Protein AF-A0A7V9KG35-F1 (afdb_monomer_lite)

pLDDT: mean 88.93, std 12.95, range [40.66, 98.5]

Structure (mmCIF, N/CA/C/O backbone):
data_AF-A0A7V9KG35-F1
#
_entry.id   AF-A0A7V9KG35-F1
#
loop_
_atom_site.group_PDB
_atom_site.id
_atom_site.type_symbol
_atom_site.label_atom_id
_atom_site.label_alt_id
_atom_site.label_comp_id
_atom_site.label_asym_id
_atom_site.label_entity_id
_atom_site.label_seq_id
_atom_site.pdbx_PDB_ins_code
_atom_site.Cartn_x
_atom_site.Cartn_y
_atom_site.Cartn_z
_atom_site.occupancy
_atom_site.B_i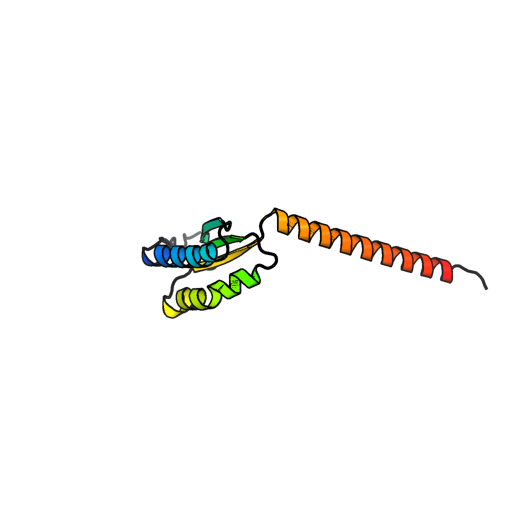so_or_equiv
_atom_site.auth_seq_id
_atom_site.auth_comp_id
_atom_site.auth_asym_id
_atom_site.auth_atom_id
_atom_site.pdbx_PDB_model_num
ATOM 1 N N . MET A 1 1 ? 2.063 35.016 10.901 1.00 40.66 1 MET A N 1
ATOM 2 C CA . MET A 1 1 ? 1.744 33.687 10.341 1.00 40.66 1 MET A CA 1
ATOM 3 C C . MET A 1 1 ? 1.043 32.909 11.443 1.00 40.66 1 MET A C 1
ATOM 5 O O . MET A 1 1 ? 1.664 32.657 12.465 1.00 40.66 1 MET A O 1
ATOM 9 N N . ARG A 1 2 ? -0.277 32.732 11.341 1.00 43.19 2 ARG A N 1
ATOM 10 C CA . ARG A 1 2 ? -1.122 32.176 12.409 1.00 43.19 2 ARG A CA 1
ATOM 11 C C . ARG A 1 2 ? -1.102 30.652 12.282 1.00 43.19 2 ARG A C 1
ATOM 13 O O . ARG A 1 2 ? -1.339 30.151 11.189 1.00 43.19 2 ARG A O 1
ATOM 20 N N . LEU A 1 3 ? -0.761 29.970 13.372 1.00 47.84 3 LEU A N 1
ATOM 21 C CA . LEU A 1 3 ? -0.826 28.517 13.528 1.00 47.84 3 LEU A CA 1
ATOM 22 C C . LEU A 1 3 ? -2.230 28.044 13.114 1.00 47.84 3 LEU A C 1
ATOM 24 O O . LEU A 1 3 ? -3.207 28.492 13.712 1.00 47.84 3 LEU A O 1
ATOM 28 N N . MET A 1 4 ? -2.336 27.203 12.080 1.00 45.66 4 MET A N 1
ATOM 29 C CA . MET A 1 4 ? -3.519 26.355 11.929 1.00 45.66 4 MET A CA 1
ATOM 30 C C . MET A 1 4 ? -3.396 25.282 13.007 1.00 45.66 4 MET A C 1
ATOM 32 O O . MET A 1 4 ? -2.374 24.603 13.086 1.00 45.66 4 MET A O 1
ATOM 36 N N . GLU A 1 5 ? -4.375 25.254 13.906 1.00 49.72 5 GLU A N 1
ATOM 37 C CA . GLU A 1 5 ? -4.442 24.362 15.060 1.00 49.72 5 GLU A CA 1
ATOM 38 C C . GLU A 1 5 ? -4.173 22.918 14.622 1.00 49.72 5 GLU A C 1
ATOM 40 O O . GLU A 1 5 ? -4.755 22.431 13.654 1.00 49.72 5 GLU A O 1
ATOM 45 N N . GLY A 1 6 ? -3.218 22.269 15.294 1.00 47.97 6 GLY A N 1
ATOM 46 C CA . GLY A 1 6 ? -2.781 20.922 14.959 1.00 47.97 6 GLY A CA 1
ATOM 47 C C . GLY A 1 6 ? -3.947 19.950 15.055 1.00 47.97 6 GLY A C 1
ATOM 48 O O . GLY A 1 6 ? -4.499 19.750 16.134 1.00 47.97 6 GLY A O 1
ATOM 49 N N . VAL A 1 7 ? -4.313 19.342 13.929 1.00 54.59 7 VAL A N 1
ATOM 50 C CA . VAL A 1 7 ? -5.214 18.192 13.936 1.00 54.59 7 VAL A CA 1
ATOM 51 C C . VAL A 1 7 ? -4.451 17.050 14.598 1.00 54.59 7 VAL A C 1
ATOM 53 O O . VAL A 1 7 ? -3.539 16.468 14.012 1.00 54.59 7 VAL A O 1
ATOM 56 N N . GLU A 1 8 ? -4.773 16.773 15.857 1.00 60.50 8 GLU A N 1
ATOM 57 C CA . GLU A 1 8 ? -4.190 15.667 16.605 1.00 60.50 8 GLU A CA 1
ATOM 58 C C . GLU A 1 8 ? -4.825 14.355 16.123 1.00 60.50 8 GLU A C 1
ATOM 60 O O . GLU A 1 8 ? -5.831 13.877 16.649 1.00 60.50 8 GLU A O 1
ATOM 65 N N . VAL A 1 9 ? -4.258 13.779 15.063 1.00 70.38 9 VAL A N 1
ATOM 66 C CA . VAL A 1 9 ? -4.693 12.482 14.537 1.00 70.38 9 VAL A CA 1
ATOM 67 C C . VAL A 1 9 ? -4.150 11.383 15.447 1.00 70.38 9 VAL A C 1
ATOM 69 O O . VAL A 1 9 ? -2.975 11.026 15.402 1.00 70.38 9 VAL A O 1
ATOM 72 N N . THR A 1 10 ? -5.010 10.840 16.303 1.00 83.62 10 THR A N 1
ATOM 73 C CA . THR A 1 10 ? -4.636 9.783 17.251 1.00 83.62 10 THR A CA 1
ATOM 74 C C . THR A 1 10 ? -5.093 8.415 16.749 1.00 83.62 10 THR A C 1
ATOM 76 O O . THR A 1 10 ? -6.232 8.258 16.313 1.00 83.62 10 THR A O 1
ATOM 79 N N . LYS A 1 11 ? -4.230 7.389 16.856 1.00 89.06 11 LYS A N 1
ATOM 80 C CA . LYS A 1 11 ? -4.595 5.984 16.577 1.00 89.06 11 LYS A CA 1
ATOM 81 C C . LYS A 1 11 ? -5.584 5.483 17.630 1.00 89.06 11 LYS A C 1
ATOM 83 O O . LYS A 1 11 ? -5.184 4.895 18.641 1.00 89.06 11 LYS A O 1
ATOM 88 N N . THR A 1 12 ? -6.872 5.725 17.404 1.00 93.62 12 THR A N 1
ATOM 89 C CA . THR A 1 12 ? -7.950 5.207 18.253 1.00 93.62 12 THR A CA 1
ATOM 90 C C . THR A 1 12 ? -7.969 3.671 18.227 1.00 93.62 12 THR A C 1
ATOM 92 O O . THR A 1 12 ? -7.424 3.059 17.303 1.00 93.62 12 THR A O 1
ATOM 95 N N . PRO A 1 13 ? -8.606 3.003 19.206 1.00 96.25 13 PRO A N 1
ATOM 96 C CA . PRO A 1 13 ? -8.773 1.550 19.167 1.00 96.25 13 PRO A CA 1
ATOM 97 C C . PRO A 1 13 ? -9.441 1.041 17.880 1.00 96.25 13 PRO A C 1
ATOM 99 O O . PRO A 1 13 ? -9.048 -0.009 17.383 1.00 96.25 13 PRO A O 1
ATOM 102 N N . ARG A 1 14 ? -10.385 1.805 17.304 1.00 95.44 14 ARG A N 1
ATOM 103 C CA . ARG A 1 14 ? -11.046 1.466 16.031 1.00 95.44 14 ARG A CA 1
ATOM 104 C C . ARG A 1 14 ? -10.068 1.486 14.855 1.00 95.44 14 ARG A C 1
ATOM 106 O O . ARG A 1 14 ? -10.017 0.520 14.108 1.00 95.44 14 ARG A O 1
ATOM 113 N N . ILE A 1 15 ? -9.232 2.523 14.752 1.00 95.69 15 ILE A N 1
ATOM 114 C CA . ILE A 1 15 ? -8.182 2.603 13.721 1.00 95.69 15 ILE A CA 1
ATOM 115 C C . ILE A 1 15 ? -7.199 1.441 13.849 1.00 95.69 15 ILE A C 1
ATOM 117 O O . ILE A 1 15 ? -6.875 0.795 12.860 1.00 95.69 15 ILE A O 1
ATOM 121 N N . LYS A 1 16 ? -6.739 1.144 15.070 1.00 96.56 16 LYS A N 1
ATOM 122 C CA . LYS A 1 16 ? -5.811 0.027 15.304 1.00 96.56 16 LYS A CA 1
ATOM 123 C C . LYS A 1 16 ? -6.416 -1.312 14.886 1.00 96.56 16 LYS A C 1
ATOM 125 O O . LYS A 1 16 ? -5.708 -2.128 14.308 1.00 96.56 16 LYS A O 1
ATOM 130 N N . ALA A 1 17 ? -7.700 -1.527 15.174 1.00 97.88 17 ALA A N 1
ATOM 131 C CA . ALA A 1 17 ? -8.407 -2.737 14.774 1.00 97.88 17 ALA A CA 1
ATOM 132 C C . ALA A 1 17 ? -8.536 -2.841 13.247 1.00 97.88 17 ALA A C 1
ATOM 134 O O . ALA A 1 17 ? -8.189 -3.878 12.697 1.00 97.88 17 ALA A O 1
ATOM 135 N N . ALA A 1 18 ? -8.939 -1.762 12.571 1.00 98.12 18 ALA A N 1
ATOM 136 C CA . ALA A 1 18 ? -9.061 -1.725 11.113 1.00 98.12 18 ALA A CA 1
ATOM 137 C C . ALA A 1 18 ? -7.711 -1.939 10.400 1.00 98.12 18 ALA A C 1
ATOM 139 O O . ALA A 1 18 ? -7.618 -2.728 9.465 1.00 98.12 18 ALA A O 1
ATOM 140 N N . LEU A 1 19 ? -6.631 -1.306 10.876 1.00 97.94 19 LEU A N 1
ATOM 141 C CA . LEU A 1 19 ? -5.281 -1.541 10.349 1.00 97.94 19 LEU A CA 1
ATOM 142 C C . LEU A 1 19 ? -4.845 -2.998 10.543 1.00 97.94 19 LEU A C 1
ATOM 144 O O . LEU A 1 19 ? -4.301 -3.603 9.623 1.00 97.94 19 LEU A O 1
ATOM 148 N N . ALA A 1 20 ? -5.095 -3.572 11.723 1.00 98.25 20 ALA A N 1
ATOM 149 C CA . ALA A 1 20 ? -4.766 -4.967 12.000 1.00 98.25 20 ALA A CA 1
ATOM 150 C C . ALA A 1 20 ? -5.585 -5.940 11.135 1.00 98.25 20 ALA A C 1
ATOM 152 O O . ALA A 1 20 ? -5.049 -6.955 10.700 1.00 98.25 20 ALA A O 1
ATOM 153 N N . GLU A 1 21 ? -6.854 -5.629 10.869 1.00 98.50 21 GLU A N 1
ATOM 154 C CA . GLU A 1 21 ? -7.723 -6.403 9.981 1.00 98.50 21 GLU A CA 1
ATOM 155 C C . GLU A 1 21 ? -7.158 -6.445 8.555 1.00 98.50 21 GLU A C 1
ATOM 157 O O . GLU A 1 21 ? -6.917 -7.530 8.026 1.00 98.50 21 GLU A O 1
ATOM 162 N N . LEU A 1 22 ? -6.842 -5.282 7.973 1.00 98.50 22 LEU A N 1
ATOM 163 C CA . LEU A 1 22 ? -6.242 -5.190 6.637 1.00 98.50 22 LEU A CA 1
ATOM 164 C C . LEU A 1 22 ? -4.903 -5.942 6.560 1.00 98.50 22 LEU A C 1
ATOM 166 O O . LEU A 1 22 ? -4.672 -6.711 5.627 1.00 98.50 22 LEU A O 1
ATOM 170 N N . GLN A 1 23 ? -4.038 -5.779 7.567 1.00 98.44 23 GLN A N 1
ATOM 171 C CA . GLN A 1 23 ? -2.768 -6.510 7.649 1.00 98.44 23 GLN A CA 1
ATOM 172 C C . GLN A 1 23 ? -2.980 -8.028 7.689 1.00 98.44 23 GLN A C 1
ATOM 174 O O . GLN A 1 23 ? -2.267 -8.760 7.008 1.00 98.44 23 GLN A O 1
ATOM 179 N N . GLN A 1 24 ? -3.967 -8.514 8.447 1.00 98.31 24 GLN A N 1
ATOM 180 C CA . GLN A 1 24 ? -4.278 -9.943 8.534 1.00 98.31 24 GLN A CA 1
ATOM 181 C C . GLN A 1 24 ? -4.834 -10.500 7.224 1.00 98.31 24 GLN A C 1
ATOM 183 O O . GLN A 1 24 ? -4.427 -11.589 6.820 1.00 98.31 24 GLN A O 1
ATOM 188 N N . MET A 1 25 ? -5.719 -9.765 6.547 1.00 98.38 25 MET A N 1
ATOM 189 C CA . MET A 1 25 ? -6.240 -10.161 5.235 1.00 98.38 25 MET A CA 1
ATOM 190 C C . MET A 1 25 ? -5.099 -10.352 4.234 1.00 98.38 25 MET A C 1
ATOM 192 O O . MET A 1 25 ? -4.990 -11.405 3.605 1.00 98.38 25 MET A O 1
ATOM 196 N N . ILE A 1 26 ? -4.205 -9.364 4.147 1.00 98.19 26 ILE A N 1
ATOM 197 C CA . ILE A 1 26 ? -3.064 -9.392 3.229 1.00 98.19 26 ILE A CA 1
ATOM 198 C C . ILE A 1 26 ? -2.087 -10.499 3.623 1.00 98.19 26 ILE A C 1
ATOM 200 O O . ILE A 1 26 ? -1.745 -11.319 2.778 1.00 98.19 26 ILE A O 1
ATOM 204 N N . ALA A 1 27 ? -1.679 -10.586 4.892 1.00 98.00 27 ALA A N 1
ATOM 205 C CA . ALA A 1 27 ? -0.733 -11.601 5.361 1.00 98.00 27 ALA A CA 1
ATOM 206 C C . ALA A 1 27 ? -1.275 -13.036 5.225 1.00 98.00 27 ALA A C 1
ATOM 208 O O . ALA A 1 27 ? -0.498 -13.977 5.068 1.00 98.00 27 ALA A O 1
ATOM 209 N N . GLY A 1 28 ? -2.600 -13.213 5.250 1.00 97.94 28 GLY A N 1
ATOM 210 C CA . GLY A 1 28 ? -3.246 -14.503 5.016 1.00 97.94 28 GLY A CA 1
ATOM 211 C C . GLY A 1 28 ? -3.021 -15.045 3.602 1.00 97.94 28 GLY A C 1
ATOM 212 O O . GLY A 1 28 ? -2.905 -16.259 3.431 1.00 97.94 28 GLY A O 1
ATOM 213 N N . ARG A 1 29 ? -2.922 -14.165 2.596 1.00 97.62 29 ARG A N 1
ATOM 214 C CA . ARG A 1 29 ? -2.655 -14.542 1.196 1.00 97.62 29 ARG A CA 1
ATOM 215 C C . ARG A 1 29 ? -1.192 -14.357 0.790 1.00 97.62 29 ARG A C 1
ATOM 217 O O . ARG A 1 29 ? -0.667 -15.165 0.030 1.00 97.62 29 ARG A O 1
ATOM 224 N N . TYR A 1 30 ? -0.535 -13.341 1.336 1.00 96.75 30 TYR A N 1
ATOM 225 C CA . TYR A 1 30 ? 0.847 -12.962 1.060 1.00 96.75 30 TYR A CA 1
ATOM 226 C C . TYR A 1 30 ? 1.657 -12.949 2.370 1.00 96.75 30 TYR A C 1
ATOM 228 O O . TYR A 1 30 ? 1.971 -11.880 2.895 1.00 96.75 30 TYR A O 1
ATOM 236 N N . PRO A 1 31 ? 2.041 -14.123 2.913 1.00 95.88 31 PRO A N 1
ATOM 237 C CA . PRO A 1 31 ? 2.783 -14.217 4.172 1.00 95.88 31 PRO A CA 1
ATOM 238 C C . PRO A 1 31 ? 4.084 -13.401 4.271 1.00 95.88 31 PRO A C 1
ATOM 240 O O . PRO A 1 31 ? 4.384 -12.949 5.375 1.00 95.88 31 PRO A O 1
ATOM 243 N N . PRO A 1 32 ? 4.881 -13.197 3.195 1.00 95.19 32 PRO A N 1
ATOM 244 C CA . PRO A 1 32 ? 6.100 -12.394 3.287 1.00 95.19 32 PRO A CA 1
ATOM 245 C C . PRO A 1 32 ? 5.845 -10.881 3.204 1.00 95.19 32 PRO A C 1
ATOM 247 O O . PRO A 1 32 ? 6.809 -10.118 3.204 1.00 95.19 32 PRO A O 1
ATOM 250 N N . ALA A 1 33 ? 4.587 -10.434 3.107 1.00 97.38 33 ALA A N 1
ATOM 251 C CA . ALA A 1 33 ? 4.274 -9.015 3.035 1.00 97.38 33 ALA A CA 1
ATOM 252 C C . ALA A 1 33 ? 4.736 -8.271 4.297 1.00 97.38 33 ALA A C 1
ATOM 254 O O . ALA A 1 33 ? 4.598 -8.756 5.423 1.00 97.38 33 ALA A O 1
ATOM 255 N N . THR A 1 34 ? 5.261 -7.063 4.105 1.00 97.81 34 THR A N 1
ATOM 256 C CA . THR A 1 34 ? 5.668 -6.173 5.194 1.00 97.81 34 THR A CA 1
ATOM 257 C C . THR A 1 34 ? 4.781 -4.944 5.249 1.00 97.81 34 THR A C 1
ATOM 259 O O . THR A 1 34 ? 4.297 -4.468 4.222 1.00 97.81 34 THR A O 1
ATOM 262 N N . PHE A 1 35 ? 4.623 -4.402 6.453 1.00 97.94 35 PHE A N 1
ATOM 263 C CA . PHE A 1 35 ? 3.684 -3.326 6.735 1.00 97.94 35 PHE A CA 1
ATOM 264 C C . PHE A 1 35 ? 4.374 -2.212 7.512 1.00 97.94 35 PHE A C 1
ATOM 266 O O . PHE A 1 35 ? 5.097 -2.473 8.476 1.00 97.94 35 PHE A O 1
ATOM 273 N N . SER A 1 36 ? 4.096 -0.970 7.140 1.00 97.12 36 SER A N 1
ATOM 274 C CA . SER A 1 36 ? 4.415 0.201 7.952 1.00 97.12 36 SER A CA 1
ATOM 275 C C . SER A 1 36 ? 3.259 1.174 7.902 1.00 97.12 36 SER A C 1
ATOM 277 O O . SER A 1 36 ? 2.648 1.339 6.852 1.00 97.12 36 SER A O 1
ATOM 279 N N . ASP A 1 37 ? 2.951 1.823 9.022 1.00 94.62 37 ASP A N 1
ATOM 280 C CA . ASP A 1 37 ? 1.832 2.749 9.066 1.00 94.62 37 ASP A CA 1
ATOM 281 C C . ASP A 1 37 ? 2.196 4.103 9.684 1.00 94.62 37 ASP A C 1
ATOM 283 O O . ASP A 1 37 ? 2.812 4.199 10.751 1.00 94.62 37 ASP A O 1
ATOM 287 N N . THR A 1 38 ? 1.813 5.171 8.991 1.00 91.94 38 THR A N 1
ATOM 288 C CA . THR A 1 38 ? 2.183 6.553 9.313 1.00 91.94 38 THR A CA 1
ATOM 289 C C . THR A 1 38 ? 0.954 7.455 9.370 1.00 91.94 38 THR A C 1
ATOM 291 O O . THR A 1 38 ? -0.132 7.090 8.925 1.00 91.94 38 THR A O 1
ATOM 294 N N . ILE A 1 39 ? 1.104 8.631 9.979 1.00 90.62 39 ILE A N 1
ATOM 295 C CA . ILE A 1 39 ? 0.102 9.696 9.880 1.00 90.62 39 ILE A CA 1
ATOM 296 C C . ILE A 1 39 ? 0.511 10.571 8.702 1.00 90.62 39 ILE A C 1
ATOM 298 O O . ILE A 1 39 ? 1.635 11.074 8.682 1.00 90.62 39 ILE A O 1
ATOM 302 N N . GLY A 1 40 ? -0.396 10.767 7.753 1.00 86.31 40 GLY A N 1
ATOM 303 C CA . GLY A 1 40 ? -0.216 11.706 6.652 1.00 86.31 40 GLY A CA 1
ATOM 304 C C . GLY A 1 40 ? -1.190 12.872 6.751 1.00 86.31 40 GLY A C 1
ATOM 305 O O . GLY A 1 40 ? -2.124 12.870 7.558 1.00 86.31 40 GLY A O 1
ATOM 306 N N . THR A 1 41 ? -0.921 13.908 5.962 1.00 81.38 41 THR A N 1
ATOM 307 C CA . THR A 1 41 ? -1.610 15.202 6.063 1.00 81.38 41 THR A CA 1
ATOM 308 C C . THR A 1 41 ? -2.393 15.590 4.811 1.00 81.38 41 THR A C 1
ATOM 310 O O . THR A 1 41 ? -3.027 16.640 4.826 1.00 81.38 41 THR A O 1
ATOM 313 N N . ASP A 1 42 ? -2.350 14.793 3.739 1.00 82.75 42 ASP A N 1
ATOM 314 C CA . ASP A 1 42 ? -3.011 15.111 2.466 1.00 82.75 42 ASP A CA 1
ATOM 315 C C . ASP A 1 42 ? -3.525 13.851 1.726 1.00 82.75 42 ASP A C 1
ATOM 317 O O . ASP A 1 42 ? -2.783 13.247 0.942 1.00 82.75 42 ASP A O 1
ATOM 321 N N . PRO A 1 43 ? -4.775 13.413 1.991 1.00 84.56 43 PRO A N 1
ATOM 322 C CA . PRO A 1 43 ? -5.656 13.908 3.051 1.00 84.56 43 PRO A CA 1
ATOM 323 C C . PRO A 1 43 ? -5.146 13.549 4.458 1.00 84.56 43 PRO A C 1
ATOM 325 O O . PRO A 1 43 ? -4.345 12.638 4.652 1.00 84.56 43 PRO A O 1
ATOM 328 N N . ILE A 1 44 ? -5.611 14.276 5.475 1.00 88.50 44 ILE A N 1
ATOM 329 C CA . ILE A 1 44 ? -5.266 13.968 6.868 1.00 88.50 44 ILE A CA 1
ATOM 330 C C . ILE A 1 44 ? -5.816 12.581 7.238 1.00 88.50 44 ILE A C 1
ATOM 332 O O . ILE A 1 44 ? -7.025 12.366 7.1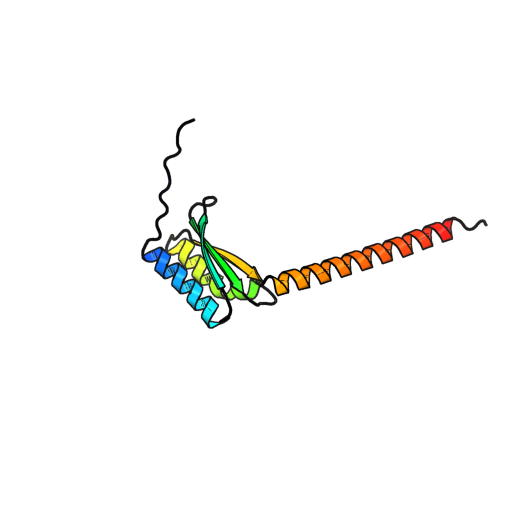72 1.00 88.50 44 ILE A O 1
ATOM 336 N N . GLY A 1 45 ? -4.945 11.664 7.666 1.00 91.62 45 GLY A N 1
ATOM 337 C CA . GLY A 1 45 ? -5.337 10.287 7.968 1.00 91.62 45 GLY A CA 1
ATOM 338 C C . GLY A 1 45 ? -4.170 9.356 8.287 1.00 91.62 45 GLY A C 1
ATOM 339 O O . GLY A 1 45 ? -3.034 9.790 8.493 1.00 91.62 45 GLY A O 1
ATOM 340 N N . PHE A 1 46 ? -4.466 8.062 8.343 1.00 94.50 46 PHE A N 1
ATOM 341 C CA . PHE A 1 46 ? -3.496 6.986 8.516 1.00 94.50 46 PHE A CA 1
ATOM 342 C C . PHE A 1 46 ? -3.166 6.352 7.177 1.00 94.50 46 PHE A C 1
ATOM 344 O O . PHE A 1 46 ? -4.065 5.986 6.437 1.00 94.50 46 PHE A O 1
ATOM 351 N N . TYR A 1 47 ? -1.885 6.173 6.894 1.00 95.19 47 TYR A N 1
ATOM 352 C CA . TYR A 1 47 ? -1.400 5.557 5.668 1.00 95.19 47 TYR A CA 1
ATOM 353 C C . TYR A 1 47 ? -0.769 4.228 6.032 1.00 95.19 47 TYR A C 1
ATOM 355 O O . TYR A 1 47 ? 0.160 4.203 6.834 1.00 95.19 47 TYR A O 1
ATOM 363 N N . LEU A 1 48 ? -1.285 3.141 5.472 1.00 97.31 48 LEU A N 1
ATOM 364 C CA . LEU A 1 48 ? -0.721 1.804 5.565 1.00 97.31 48 LEU A CA 1
ATOM 365 C C . LEU A 1 48 ? 0.053 1.517 4.279 1.00 97.31 48 LEU A C 1
ATOM 367 O O . LEU A 1 48 ? -0.538 1.254 3.234 1.00 97.31 48 LEU A O 1
ATOM 371 N N . ASP A 1 49 ? 1.374 1.554 4.365 1.00 97.56 49 ASP A N 1
ATOM 372 C CA . ASP A 1 49 ? 2.252 1.084 3.305 1.00 97.56 49 ASP A CA 1
ATOM 373 C C . ASP A 1 49 ? 2.407 -0.432 3.415 1.00 97.56 49 ASP A C 1
ATOM 375 O O . ASP A 1 49 ? 2.786 -0.972 4.461 1.00 97.56 49 ASP A O 1
ATOM 379 N N . VAL A 1 50 ? 2.117 -1.115 2.315 1.00 98.19 50 VAL A N 1
ATOM 380 C CA . VAL A 1 50 ? 2.216 -2.564 2.173 1.00 98.19 50 VAL A CA 1
ATOM 381 C C . VAL A 1 50 ? 3.247 -2.850 1.102 1.00 98.19 50 VAL A C 1
ATOM 383 O O . VAL A 1 50 ? 3.129 -2.372 -0.022 1.00 98.19 50 VAL A O 1
ATOM 386 N N . THR A 1 51 ? 4.250 -3.654 1.429 1.00 98.25 51 THR A N 1
ATOM 387 C CA . THR A 1 51 ? 5.170 -4.205 0.429 1.00 98.25 51 THR A CA 1
ATOM 388 C C . THR A 1 51 ? 4.916 -5.695 0.299 1.00 98.25 51 THR A C 1
ATOM 390 O O . THR A 1 51 ? 4.987 -6.409 1.297 1.00 98.25 51 THR A O 1
ATOM 393 N N . ALA A 1 52 ? 4.622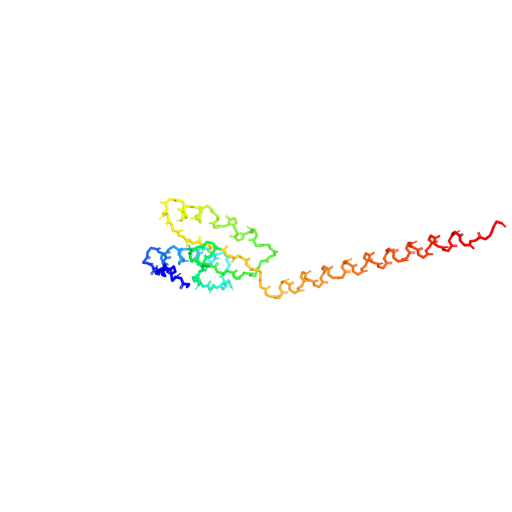 -6.163 -0.911 1.00 96.44 52 ALA A N 1
ATOM 394 C CA . ALA A 1 52 ? 4.354 -7.569 -1.194 1.00 96.44 52 ALA A CA 1
ATOM 395 C C . ALA A 1 52 ? 5.210 -8.076 -2.363 1.00 96.44 52 ALA A C 1
ATOM 397 O O . ALA A 1 52 ? 5.514 -7.347 -3.309 1.00 96.44 52 ALA A O 1
ATOM 398 N N . ASP A 1 53 ? 5.601 -9.346 -2.289 1.00 95.12 53 ASP A N 1
ATOM 399 C CA . ASP A 1 53 ? 6.274 -10.053 -3.380 1.00 95.12 53 ASP A CA 1
ATOM 400 C C . ASP A 1 53 ? 5.220 -10.580 -4.364 1.00 95.12 53 ASP A C 1
ATOM 402 O O . ASP A 1 53 ? 4.790 -11.730 -4.284 1.00 95.12 53 ASP A O 1
ATOM 406 N N . VAL A 1 54 ? 4.744 -9.693 -5.240 1.00 94.69 54 VAL A N 1
ATOM 407 C CA . VAL A 1 54 ? 3.701 -9.970 -6.238 1.00 94.69 54 VAL A CA 1
ATOM 408 C C . VAL A 1 54 ? 4.097 -9.423 -7.603 1.00 94.69 54 VAL A C 1
ATOM 410 O O . VAL A 1 54 ? 4.777 -8.397 -7.698 1.00 94.69 54 VAL A O 1
ATOM 413 N N . ASP A 1 55 ? 3.665 -10.104 -8.663 1.00 91.25 55 ASP A N 1
ATOM 414 C CA . ASP A 1 55 ? 3.853 -9.640 -10.042 1.00 91.25 55 ASP A CA 1
ATOM 415 C C . ASP A 1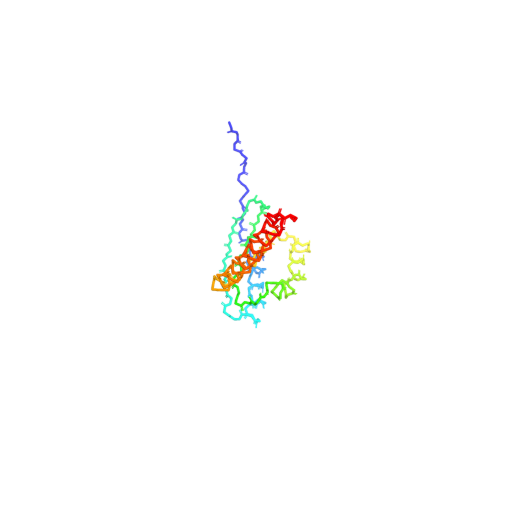 55 ? 3.054 -8.361 -10.321 1.00 91.25 55 ASP A C 1
ATOM 417 O O . ASP A 1 55 ? 3.560 -7.467 -10.997 1.00 91.25 55 ASP A O 1
ATOM 421 N N . ASP A 1 56 ? 1.858 -8.249 -9.740 1.00 92.62 56 ASP A N 1
ATOM 422 C CA . ASP A 1 56 ? 0.973 -7.096 -9.874 1.00 92.62 56 ASP A CA 1
ATOM 423 C C . ASP A 1 56 ? 0.358 -6.728 -8.515 1.00 92.62 56 ASP A C 1
ATOM 425 O O . ASP A 1 56 ? -0.166 -7.578 -7.790 1.00 92.62 56 ASP A O 1
ATOM 429 N N . THR A 1 57 ? 0.438 -5.449 -8.145 1.00 95.31 57 THR A N 1
ATOM 430 C CA . THR A 1 57 ? -0.184 -4.938 -6.917 1.00 95.31 57 THR A CA 1
ATOM 431 C C . THR A 1 57 ? -1.707 -4.927 -6.993 1.00 95.31 57 THR A C 1
ATOM 433 O O . THR A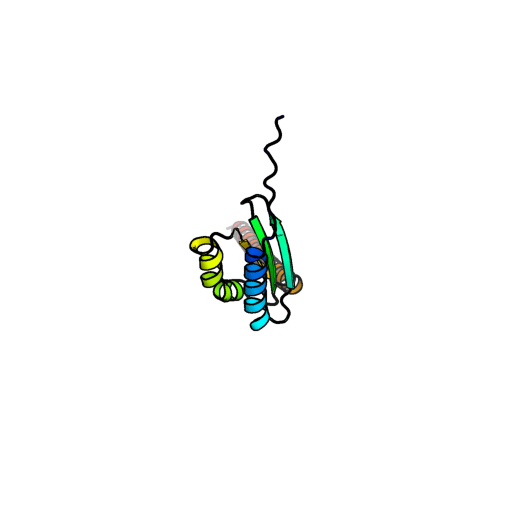 1 57 ? -2.346 -4.936 -5.939 1.00 95.31 57 THR A O 1
ATOM 436 N N . ASP A 1 58 ? -2.293 -4.965 -8.192 1.00 95.88 58 ASP A N 1
ATOM 437 C CA . ASP A 1 58 ? -3.745 -5.030 -8.372 1.00 95.88 58 ASP A CA 1
ATOM 438 C C . ASP A 1 58 ? -4.336 -6.294 -7.724 1.00 95.88 58 ASP A C 1
ATOM 440 O O . ASP A 1 58 ? -5.402 -6.229 -7.117 1.00 95.88 58 ASP A O 1
ATOM 444 N N . GLU A 1 59 ? -3.599 -7.412 -7.687 1.00 96.06 59 GLU A N 1
ATOM 445 C CA . GLU A 1 59 ? -4.038 -8.630 -6.984 1.00 96.06 59 GLU A CA 1
ATOM 446 C C . GLU A 1 59 ? -4.153 -8.445 -5.461 1.00 96.06 59 GLU A C 1
ATOM 448 O O . GLU A 1 59 ? -4.913 -9.143 -4.782 1.00 96.06 59 GLU A O 1
ATOM 453 N N . VAL A 1 60 ? -3.354 -7.543 -4.887 1.00 97.00 60 VAL A N 1
ATOM 454 C CA . VAL A 1 60 ? -3.437 -7.186 -3.464 1.00 97.00 60 VAL A CA 1
ATOM 455 C C . VAL A 1 60 ? -4.558 -6.172 -3.252 1.00 97.00 60 VAL A C 1
ATOM 457 O O . VAL A 1 60 ? -5.246 -6.235 -2.236 1.00 97.00 60 VAL A O 1
ATOM 460 N N . TRP A 1 61 ? -4.775 -5.270 -4.212 1.00 97.75 61 TRP A N 1
ATOM 461 C CA . TRP A 1 61 ? -5.866 -4.301 -4.177 1.00 97.75 61 TRP A CA 1
ATOM 462 C C . TRP A 1 61 ? -7.234 -4.985 -4.213 1.00 97.75 61 TRP A C 1
ATOM 464 O O . TRP A 1 61 ? -8.058 -4.742 -3.334 1.00 97.75 61 TRP A O 1
ATOM 474 N N . GLU A 1 62 ? -7.449 -5.906 -5.154 1.00 97.81 62 GLU A N 1
ATOM 475 C CA . GLU A 1 62 ? -8.683 -6.692 -5.277 1.00 97.81 62 GLU A CA 1
ATOM 476 C C . GLU A 1 62 ? -9.022 -7.464 -3.995 1.00 97.81 62 GLU A C 1
ATOM 478 O O . GLU A 1 62 ? -10.192 -7.633 -3.660 1.00 97.81 62 GLU A O 1
ATOM 483 N N . LEU A 1 63 ? -8.008 -7.900 -3.240 1.00 97.88 63 LEU A N 1
ATOM 484 C CA . LEU A 1 63 ? -8.201 -8.607 -1.973 1.00 97.88 63 LEU A CA 1
ATOM 485 C C . LEU A 1 63 ? -8.804 -7.717 -0.876 1.00 97.88 63 LEU A C 1
ATOM 487 O O . LEU A 1 63 ? -9.515 -8.225 -0.008 1.00 97.88 63 LEU A O 1
ATOM 491 N N . ILE A 1 64 ? -8.478 -6.422 -0.865 1.00 97.81 64 ILE A N 1
ATOM 492 C CA . ILE A 1 64 ? -8.802 -5.523 0.253 1.00 97.81 64 ILE A CA 1
ATOM 493 C C . ILE A 1 64 ? -9.813 -4.435 -0.097 1.00 97.81 64 ILE A C 1
ATOM 495 O O . ILE A 1 64 ? -10.351 -3.831 0.825 1.00 97.81 64 ILE A O 1
ATOM 499 N N . VAL A 1 65 ? -10.058 -4.161 -1.382 1.00 97.88 65 VAL A N 1
ATOM 500 C CA . VAL A 1 65 ? -10.794 -2.970 -1.831 1.00 97.88 65 VAL A CA 1
ATOM 501 C C . VAL A 1 65 ? -12.194 -2.882 -1.232 1.00 97.88 65 VAL A C 1
ATOM 503 O O . VAL A 1 65 ? -12.530 -1.844 -0.669 1.00 97.88 65 VAL A O 1
ATOM 506 N N . ASP A 1 66 ? -12.968 -3.968 -1.255 1.00 98.25 66 ASP A N 1
ATOM 507 C CA . ASP A 1 66 ? -14.332 -3.972 -0.714 1.00 98.25 66 ASP A CA 1
ATOM 508 C C . ASP A 1 66 ? -14.323 -3.633 0.782 1.00 98.25 66 ASP A C 1
ATOM 510 O O . ASP A 1 66 ? -15.036 -2.740 1.242 1.00 98.25 66 ASP A O 1
ATOM 514 N N . ARG A 1 67 ? -13.430 -4.273 1.546 1.00 98.06 67 ARG A N 1
ATOM 515 C CA . ARG A 1 67 ? -13.340 -4.023 2.986 1.00 98.06 67 ARG A CA 1
ATOM 516 C C . ARG A 1 67 ? -12.774 -2.639 3.306 1.00 98.06 67 ARG A C 1
ATOM 518 O O . ARG A 1 67 ? -13.193 -2.015 4.278 1.00 98.06 67 ARG A O 1
ATOM 525 N N . LEU A 1 68 ? -11.829 -2.148 2.510 1.00 97.69 68 LEU A N 1
ATOM 526 C CA . LEU A 1 68 ? -11.268 -0.809 2.662 1.00 97.69 68 LEU A CA 1
ATOM 527 C C . LEU A 1 68 ? -12.329 0.268 2.404 1.00 97.69 68 LEU A C 1
ATOM 529 O O . LEU A 1 68 ? -12.362 1.261 3.129 1.00 97.69 68 LEU A O 1
ATOM 533 N N . VAL A 1 69 ? -13.214 0.060 1.425 1.00 98.00 69 VAL A N 1
ATOM 534 C CA . VAL A 1 69 ? -14.355 0.950 1.176 1.00 98.00 69 VAL A CA 1
ATOM 535 C C . VAL A 1 69 ? -15.292 0.971 2.378 1.00 98.00 69 VAL A C 1
ATOM 537 O O . VAL A 1 69 ? -15.616 2.059 2.847 1.00 98.00 69 VAL A O 1
ATOM 540 N N . ASP A 1 70 ? -15.653 -0.184 2.942 1.00 98.38 70 ASP A N 1
ATOM 541 C CA . ASP A 1 70 ? -16.477 -0.228 4.157 1.00 98.38 70 ASP A CA 1
ATOM 542 C C . ASP A 1 70 ? -15.811 0.528 5.321 1.00 98.38 70 ASP A C 1
ATOM 544 O O . ASP A 1 70 ? -16.454 1.311 6.016 1.00 98.38 70 ASP A O 1
ATOM 548 N N . ILE A 1 71 ? -14.498 0.352 5.508 1.00 97.62 71 ILE A N 1
ATOM 549 C CA . ILE A 1 71 ? -13.719 1.059 6.537 1.00 97.62 71 ILE A CA 1
ATOM 550 C C . ILE A 1 71 ? -13.780 2.584 6.340 1.00 97.62 71 ILE A C 1
ATOM 552 O O . ILE A 1 71 ? -13.908 3.336 7.308 1.00 97.62 71 ILE A O 1
ATOM 556 N N . GLN A 1 72 ? -13.663 3.058 5.100 1.00 95.88 72 GLN A N 1
ATOM 557 C CA . GLN A 1 72 ? -13.614 4.488 4.792 1.00 95.88 72 GLN A CA 1
ATOM 558 C C . GLN A 1 72 ? -14.996 5.148 4.784 1.00 95.88 72 GLN A C 1
ATOM 560 O O . GLN A 1 72 ? -15.124 6.292 5.219 1.00 95.88 72 GLN A O 1
ATOM 565 N N . VAL A 1 73 ? -16.011 4.452 4.272 1.00 96.56 73 VAL A N 1
ATOM 566 C CA . VAL A 1 73 ? -17.347 5.005 4.017 1.00 96.56 73 VAL A CA 1
ATOM 567 C C . VAL A 1 73 ? -18.301 4.689 5.160 1.00 96.56 73 VAL A C 1
ATOM 569 O O . VAL A 1 73 ? -18.885 5.608 5.723 1.00 96.56 73 VAL A O 1
ATOM 572 N N . GLU A 1 74 ? -18.444 3.415 5.522 1.00 97.38 74 GLU A N 1
ATOM 573 C CA . GLU A 1 74 ? -19.419 2.977 6.528 1.00 97.38 74 GLU A CA 1
ATOM 574 C C . GLU A 1 74 ? -18.892 3.195 7.952 1.00 97.38 74 GLU A C 1
ATOM 576 O O . GLU A 1 74 ? -19.605 3.683 8.829 1.00 97.38 74 GLU A O 1
ATOM 581 N N . ASP A 1 75 ? -17.619 2.867 8.194 1.00 95.50 75 ASP A N 1
ATOM 582 C CA . ASP A 1 75 ? -16.986 3.044 9.504 1.00 95.50 75 ASP A CA 1
ATOM 583 C C . ASP A 1 75 ? -16.436 4.470 9.726 1.00 95.50 75 ASP A C 1
ATOM 585 O O . ASP A 1 75 ? -16.071 4.803 10.863 1.00 95.50 75 ASP A O 1
ATOM 589 N N . GLU A 1 76 ? -16.404 5.292 8.667 1.00 95.38 76 GLU A N 1
ATOM 590 C CA . GLU A 1 76 ? -15.892 6.673 8.616 1.00 95.38 76 GLU A CA 1
ATOM 591 C C . GLU A 1 76 ? -14.438 6.809 9.120 1.00 95.38 76 GLU A C 1
ATOM 593 O O . GLU A 1 76 ? -14.071 7.769 9.809 1.00 95.38 76 GLU A O 1
ATOM 598 N N . LEU A 1 77 ? -13.582 5.826 8.818 1.00 95.62 77 LEU A N 1
ATOM 599 C CA . LEU A 1 77 ? -12.188 5.812 9.260 1.00 95.62 77 LEU A CA 1
ATOM 600 C C . LEU A 1 77 ? -11.241 6.346 8.167 1.00 95.62 77 LEU A C 1
ATOM 602 O O . LEU A 1 77 ? -11.196 5.792 7.069 1.00 95.62 77 LEU A O 1
ATOM 606 N N . PRO A 1 78 ? -10.409 7.368 8.460 1.00 94.75 78 PRO A N 1
ATOM 607 C CA . PRO A 1 78 ? -9.482 7.948 7.488 1.00 94.75 78 PRO A CA 1
ATOM 608 C C . PRO A 1 78 ? -8.222 7.081 7.347 1.00 94.75 78 PRO A C 1
ATOM 610 O O . PRO A 1 78 ? -7.162 7.427 7.870 1.00 94.75 78 PRO A O 1
ATOM 613 N N . ILE A 1 79 ? -8.352 5.918 6.707 1.00 95.62 79 ILE A N 1
ATOM 614 C CA . ILE A 1 79 ? -7.249 4.991 6.420 1.00 95.62 79 ILE A CA 1
ATOM 615 C C . ILE A 1 79 ? -7.030 4.921 4.911 1.00 95.62 79 ILE A C 1
ATOM 617 O O . ILE A 1 79 ? -7.937 4.562 4.172 1.00 95.62 79 ILE A O 1
ATOM 621 N N . GLN A 1 80 ? -5.808 5.181 4.465 1.00 94.81 80 GLN A N 1
ATOM 622 C CA . GLN A 1 80 ? -5.329 5.014 3.099 1.00 94.81 80 GLN A CA 1
ATOM 623 C C . GLN A 1 80 ? -4.358 3.835 3.037 1.00 94.81 80 GLN A C 1
ATOM 625 O O . GLN A 1 80 ? -3.626 3.575 3.992 1.00 94.81 80 GLN A O 1
ATOM 630 N N . VAL A 1 81 ? -4.325 3.139 1.900 1.00 96.81 81 VAL A N 1
ATOM 631 C CA . VAL A 1 81 ? -3.403 2.023 1.663 1.00 96.81 81 VAL A CA 1
ATOM 632 C C . VAL A 1 81 ? -2.568 2.315 0.425 1.00 96.81 81 VAL A C 1
ATOM 634 O O . VAL A 1 81 ? -3.116 2.639 -0.627 1.00 96.81 81 VAL A O 1
ATOM 637 N N . SER A 1 82 ? -1.254 2.172 0.559 1.00 95.50 82 SER A N 1
ATOM 638 C CA . SER A 1 82 ? -0.297 2.246 -0.543 1.00 95.50 82 SER A CA 1
ATOM 639 C C . SER A 1 82 ? 0.304 0.866 -0.754 1.00 95.50 82 SER A C 1
ATOM 641 O O . SER A 1 82 ? 0.862 0.278 0.175 1.00 95.50 82 SER A O 1
ATOM 643 N N . LEU A 1 83 ? 0.185 0.344 -1.969 1.00 97.00 83 LEU A N 1
ATOM 644 C CA . LEU A 1 83 ? 0.695 -0.972 -2.327 1.00 97.00 83 LEU A CA 1
ATOM 645 C C . LEU A 1 83 ? 1.985 -0.821 -3.123 1.00 97.00 83 LEU A C 1
ATOM 647 O O . LEU A 1 83 ? 2.048 -0.067 -4.091 1.00 97.00 83 LEU A O 1
ATOM 651 N N . HIS A 1 84 ? 3.003 -1.567 -2.714 1.00 96.31 84 HIS A N 1
ATOM 652 C CA . HIS A 1 84 ? 4.321 -1.556 -3.325 1.00 96.31 84 HIS A CA 1
ATOM 653 C C . HIS A 1 84 ? 4.762 -2.987 -3.617 1.00 96.31 84 HIS A C 1
ATOM 655 O O . HIS A 1 84 ? 4.550 -3.901 -2.816 1.00 96.31 84 HIS A O 1
ATOM 661 N N . GLN A 1 85 ? 5.440 -3.179 -4.743 1.00 95.44 85 GLN A N 1
ATOM 662 C CA . GLN A 1 85 ? 6.206 -4.400 -4.965 1.00 95.44 85 GLN A CA 1
ATOM 663 C C . GLN A 1 85 ? 7.498 -4.364 -4.149 1.00 95.44 85 GLN A C 1
ATOM 665 O O . GLN A 1 85 ? 8.036 -3.289 -3.863 1.00 95.44 85 GLN A O 1
ATOM 670 N N . THR A 1 86 ? 8.052 -5.538 -3.852 1.00 94.56 86 THR A N 1
ATOM 671 C CA . THR A 1 86 ? 9.419 -5.651 -3.322 1.00 94.56 86 THR A CA 1
ATOM 672 C C . THR A 1 86 ? 10.426 -4.891 -4.199 1.00 94.56 86 THR A C 1
ATOM 674 O O . THR A 1 86 ? 10.284 -4.924 -5.430 1.00 94.56 86 THR A O 1
ATOM 677 N N . PRO A 1 87 ? 11.466 -4.269 -3.614 1.00 90.19 87 PRO A N 1
ATOM 678 C CA . PRO A 1 87 ? 12.515 -3.581 -4.367 1.00 90.19 87 PRO A CA 1
ATOM 679 C C . PRO A 1 87 ? 13.117 -4.428 -5.495 1.00 90.19 87 PRO A C 1
ATOM 681 O O . PRO A 1 87 ? 13.335 -3.925 -6.592 1.00 90.19 87 PRO A O 1
ATOM 684 N N . GLU A 1 88 ? 13.304 -5.728 -5.270 1.00 91.81 88 GLU A N 1
ATOM 685 C CA . GLU A 1 88 ? 13.863 -6.669 -6.243 1.00 91.81 88 GLU A CA 1
ATOM 686 C C . GLU A 1 88 ? 13.010 -6.761 -7.518 1.00 91.81 88 GLU A C 1
ATOM 688 O O . GLU A 1 88 ? 13.548 -6.767 -8.630 1.00 91.81 88 GLU A O 1
ATOM 693 N N . ARG A 1 89 ? 11.678 -6.783 -7.374 1.00 90.88 89 ARG A N 1
ATOM 694 C CA . ARG A 1 89 ? 10.741 -6.778 -8.508 1.00 90.88 89 ARG A CA 1
ATOM 695 C C . ARG A 1 89 ? 10.707 -5.438 -9.221 1.00 90.88 89 ARG A C 1
ATOM 697 O O . ARG A 1 89 ? 10.761 -5.416 -10.449 1.00 90.88 89 ARG A O 1
ATOM 704 N N . GLN A 1 90 ? 10.691 -4.338 -8.468 1.00 87.12 90 GLN A N 1
ATOM 705 C CA . GLN A 1 90 ? 10.738 -3.000 -9.061 1.00 87.12 90 GLN A CA 1
ATOM 706 C C . GLN A 1 90 ? 12.017 -2.806 -9.885 1.00 87.12 90 GLN A C 1
ATOM 708 O O . GLN A 1 90 ? 11.972 -2.310 -11.011 1.00 87.12 90 GLN A O 1
ATOM 713 N N . GLU A 1 91 ? 13.162 -3.251 -9.364 1.00 89.31 91 GLU A N 1
ATOM 714 C CA . GLU A 1 91 ? 14.428 -3.210 -10.090 1.00 89.31 91 GLU A CA 1
ATOM 715 C C . GLU A 1 91 ? 14.403 -4.067 -11.358 1.00 89.31 91 GLU A C 1
ATOM 717 O O . GLU A 1 91 ? 14.908 -3.633 -12.396 1.00 89.31 91 GLU A O 1
ATOM 722 N N . ALA A 1 92 ? 13.839 -5.277 -11.298 1.00 89.06 92 ALA A N 1
ATOM 723 C CA . ALA A 1 92 ? 13.722 -6.152 -12.460 1.00 89.06 92 ALA A CA 1
ATOM 724 C C . ALA A 1 92 ? 12.864 -5.511 -13.563 1.00 89.06 92 ALA A C 1
ATOM 726 O O . ALA A 1 92 ? 13.321 -5.409 -14.705 1.00 89.06 92 ALA A O 1
ATOM 727 N N . ALA A 1 93 ? 11.687 -4.988 -13.204 1.00 86.19 93 ALA A N 1
ATOM 728 C CA . ALA A 1 93 ? 10.795 -4.288 -14.125 1.00 86.19 93 ALA A CA 1
ATOM 729 C C . ALA A 1 93 ? 11.469 -3.050 -14.739 1.00 86.19 93 ALA A C 1
ATOM 731 O O . ALA A 1 93 ? 11.390 -2.811 -15.946 1.00 86.19 93 ALA A O 1
ATOM 732 N N . TRP A 1 94 ? 12.213 -2.285 -13.934 1.00 87.50 94 TRP A N 1
ATOM 733 C CA . TRP A 1 94 ? 12.953 -1.125 -14.423 1.00 87.50 94 TRP A CA 1
ATOM 734 C C . TRP A 1 94 ? 14.052 -1.508 -15.422 1.00 87.50 94 TRP A C 1
ATOM 736 O O . TRP A 1 94 ? 14.209 -0.853 -16.456 1.00 87.50 94 TRP A O 1
ATOM 746 N N . ARG A 1 95 ? 14.806 -2.583 -15.158 1.00 91.06 95 ARG A N 1
ATOM 747 C CA . ARG A 1 95 ? 15.834 -3.088 -16.086 1.00 91.06 95 ARG A CA 1
ATOM 748 C C . ARG A 1 95 ? 15.223 -3.523 -17.416 1.00 91.06 95 ARG A C 1
ATOM 750 O O . ARG A 1 95 ? 15.766 -3.177 -18.464 1.00 91.06 95 ARG A O 1
ATOM 757 N N . GLU A 1 96 ? 14.102 -4.237 -17.382 1.00 90.19 96 GLU A N 1
ATOM 758 C CA . GLU A 1 96 ? 13.380 -4.661 -18.584 1.00 90.19 96 GLU A CA 1
ATOM 759 C C . GLU A 1 96 ? 12.855 -3.464 -19.389 1.00 90.19 96 GLU A C 1
ATOM 761 O O . GLU A 1 96 ? 13.057 -3.383 -20.607 1.00 90.19 96 GLU A O 1
ATOM 766 N N . TYR A 1 97 ? 12.263 -2.481 -18.708 1.00 87.69 97 TYR A N 1
ATOM 767 C CA . TYR A 1 97 ? 11.813 -1.237 -19.326 1.00 87.69 97 TYR A CA 1
ATOM 768 C C . TYR A 1 97 ? 12.964 -0.494 -20.022 1.00 87.69 97 TYR A C 1
ATOM 770 O O . TYR A 1 97 ? 12.838 -0.065 -21.176 1.00 87.69 97 TYR A O 1
ATOM 778 N N . LEU A 1 98 ? 14.117 -0.371 -19.354 1.00 91.81 98 LEU A N 1
ATOM 779 C CA . LEU A 1 98 ? 15.301 0.269 -19.929 1.00 91.81 98 LEU A CA 1
ATOM 780 C C . LEU A 1 98 ? 15.847 -0.497 -21.140 1.00 91.81 98 LEU A C 1
ATOM 782 O O . LEU A 1 98 ? 16.188 0.137 -22.141 1.00 91.81 98 LEU A O 1
ATOM 786 N N . ALA A 1 99 ? 15.901 -1.830 -21.082 1.00 90.81 99 ALA A N 1
ATOM 787 C CA . ALA A 1 99 ? 16.337 -2.663 -22.202 1.00 90.81 99 ALA A CA 1
ATOM 788 C C . ALA A 1 99 ? 15.411 -2.496 -23.419 1.00 90.81 99 ALA A C 1
ATOM 790 O O . ALA A 1 99 ? 15.882 -2.280 -24.538 1.00 90.81 99 ALA A O 1
ATOM 791 N N . THR A 1 100 ? 14.097 -2.486 -23.188 1.00 90.56 100 THR A N 1
ATOM 792 C CA . THR A 1 100 ? 13.086 -2.272 -24.232 1.00 90.56 100 THR A CA 1
ATOM 793 C C . THR A 1 100 ? 13.234 -0.894 -24.879 1.00 90.56 100 THR A C 1
ATOM 795 O O . THR A 1 100 ? 13.252 -0.773 -26.107 1.00 90.56 100 THR A O 1
ATOM 798 N N . ARG A 1 101 ? 13.424 0.167 -24.078 1.00 88.50 101 ARG A N 1
ATOM 799 C CA . ARG A 1 101 ? 13.683 1.512 -24.622 1.00 88.50 101 ARG A CA 1
ATOM 800 C C . ARG A 1 101 ? 14.997 1.606 -25.389 1.00 88.50 101 ARG A C 1
ATOM 802 O O . ARG A 1 101 ? 15.052 2.357 -26.364 1.00 88.50 101 ARG A O 1
ATOM 809 N N . ALA A 1 102 ? 16.048 0.914 -24.953 1.00 89.25 102 ALA A N 1
ATOM 810 C CA . ALA A 1 102 ? 17.328 0.903 -25.657 1.00 89.25 102 ALA A CA 1
ATOM 811 C C . ALA A 1 102 ? 17.185 0.250 -27.042 1.00 89.25 102 ALA A C 1
ATOM 813 O O . ALA A 1 102 ? 17.540 0.876 -28.039 1.00 89.25 102 ALA A O 1
ATOM 814 N N . ALA A 1 103 ? 16.552 -0.925 -27.119 1.00 85.94 103 ALA A N 1
ATOM 815 C CA . ALA A 1 103 ? 16.299 -1.628 -28.379 1.00 85.94 103 ALA A CA 1
ATOM 816 C C . ALA A 1 103 ? 15.431 -0.810 -29.357 1.00 85.94 103 ALA A C 1
ATOM 818 O O . ALA A 1 103 ? 15.684 -0.792 -30.566 1.00 85.94 103 ALA A O 1
ATOM 819 N N . ALA A 1 104 ? 14.435 -0.077 -28.844 1.00 87.31 104 ALA A N 1
ATOM 820 C CA . ALA A 1 104 ? 13.615 0.820 -29.658 1.00 87.31 104 ALA A CA 1
ATOM 821 C C . ALA A 1 104 ? 14.440 1.972 -30.262 1.00 87.31 104 ALA A C 1
ATOM 823 O O . ALA A 1 104 ? 14.329 2.244 -31.458 1.00 87.31 104 ALA A O 1
ATOM 8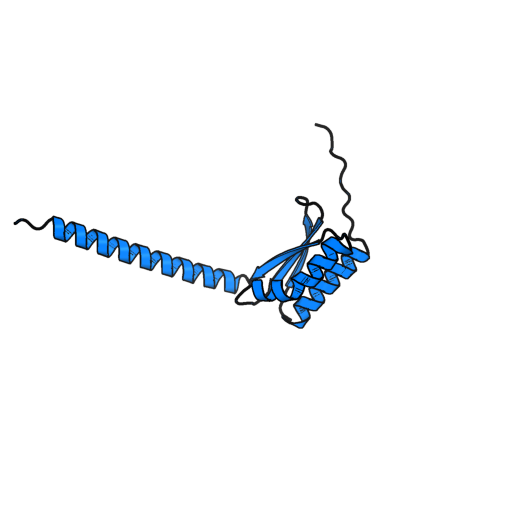24 N N . LYS A 1 105 ? 15.315 2.607 -29.468 1.00 84.12 105 LYS A N 1
ATOM 825 C CA . LYS A 1 105 ? 16.215 3.670 -29.954 1.00 84.12 105 LYS A CA 1
ATOM 826 C C . LYS A 1 105 ? 17.223 3.158 -30.981 1.00 84.12 105 LYS A C 1
ATOM 828 O O . LYS A 1 105 ? 17.510 3.856 -31.949 1.00 84.12 105 LYS A O 1
ATOM 833 N N . GLU A 1 106 ? 17.765 1.959 -30.781 1.00 82.19 106 GLU A N 1
ATOM 834 C CA . GLU A 1 106 ? 18.669 1.334 -31.751 1.00 82.19 106 GLU A CA 1
ATOM 835 C C . GLU A 1 106 ? 17.957 1.067 -33.078 1.00 82.19 106 GLU A C 1
ATOM 837 O O . GLU A 1 106 ? 18.477 1.416 -34.136 1.00 82.19 106 GLU A O 1
ATOM 842 N N . SER A 1 107 ? 16.733 0.536 -33.023 1.00 85.56 107 SER A N 1
ATOM 843 C CA . SER A 1 107 ? 15.907 0.297 -34.211 1.00 85.56 107 SER A CA 1
ATOM 844 C C . SER A 1 107 ? 15.608 1.597 -34.966 1.00 85.56 107 SER A C 1
ATOM 846 O O . SER A 1 107 ? 15.758 1.656 -36.185 1.00 85.56 107 SER A O 1
ATOM 848 N N . GLU A 1 108 ? 15.263 2.670 -34.251 1.00 86.19 108 GLU A N 1
ATOM 849 C CA . GLU A 1 108 ? 15.043 4.001 -34.828 1.00 86.19 108 GLU A CA 1
ATOM 850 C C . GLU A 1 108 ? 16.312 4.563 -35.492 1.00 86.19 108 GLU A C 1
ATOM 852 O O . GLU A 1 108 ? 16.260 5.079 -36.611 1.00 86.19 108 GLU A O 1
ATOM 857 N N . ALA A 1 109 ? 17.474 4.409 -34.850 1.00 83.94 109 ALA A N 1
ATOM 858 C CA . ALA A 1 109 ? 18.754 4.845 -35.404 1.00 83.94 109 ALA A CA 1
ATOM 859 C C . ALA A 1 109 ? 19.137 4.063 -36.673 1.00 83.94 109 ALA A C 1
ATOM 861 O O . ALA A 1 109 ? 19.639 4.653 -37.634 1.00 83.94 109 ALA A O 1
ATOM 862 N N . VAL A 1 110 ? 18.875 2.751 -36.702 1.00 86.06 110 VAL A N 1
ATOM 863 C CA . VAL A 1 110 ? 19.091 1.900 -37.881 1.00 86.06 110 VAL A CA 1
ATOM 864 C C . VAL A 1 110 ? 18.202 2.351 -39.039 1.00 86.06 110 VAL A C 1
ATOM 866 O O . VAL A 1 110 ? 18.708 2.550 -40.145 1.00 86.06 110 VAL A O 1
ATOM 869 N N . VAL A 1 111 ? 16.910 2.582 -38.787 1.00 85.00 111 VAL A N 1
ATOM 870 C CA . VAL A 1 111 ? 15.967 3.074 -39.805 1.00 85.00 111 VAL A CA 1
ATOM 871 C C . VAL A 1 111 ? 16.394 4.450 -40.322 1.00 85.00 111 VAL A C 1
ATOM 873 O O . VAL A 1 111 ? 16.506 4.640 -41.531 1.00 85.00 111 VAL A O 1
ATOM 876 N N . SER A 1 112 ? 16.714 5.390 -39.431 1.00 84.94 112 SER A N 1
ATOM 877 C CA . SER A 1 112 ? 17.157 6.742 -39.797 1.00 84.94 112 SER A CA 1
ATOM 878 C C . SER A 1 112 ? 18.428 6.732 -40.659 1.00 84.94 112 SER A C 1
ATOM 880 O O . SER A 1 112 ? 18.503 7.407 -41.692 1.00 84.94 112 SER A O 1
ATOM 882 N N . ARG A 1 113 ? 19.416 5.898 -40.303 1.00 90.69 113 ARG A N 1
ATOM 883 C CA . ARG A 1 113 ? 20.646 5.731 -41.090 1.00 90.69 113 ARG A CA 1
ATOM 884 C C . ARG A 1 113 ? 20.368 5.103 -42.458 1.00 90.69 113 ARG A C 1
ATOM 886 O O . ARG A 1 113 ? 20.947 5.558 -43.442 1.00 90.69 113 ARG A O 1
ATOM 893 N N . ALA A 1 114 ? 19.494 4.100 -42.535 1.00 82.19 114 ALA A N 1
ATOM 894 C CA . ALA A 1 114 ? 19.119 3.462 -43.797 1.00 82.19 114 ALA A CA 1
ATOM 895 C C . ALA A 1 114 ? 18.402 4.438 -44.743 1.00 82.19 114 ALA A C 1
ATOM 897 O O . ALA A 1 114 ? 18.747 4.514 -45.920 1.00 82.19 114 ALA A O 1
ATOM 898 N N . VAL A 1 115 ? 17.470 5.242 -44.219 1.00 85.56 115 VAL A N 1
ATOM 899 C CA . VAL A 1 115 ? 16.773 6.291 -44.983 1.00 85.56 115 VAL A CA 1
ATOM 900 C C . VAL A 1 115 ? 17.756 7.351 -45.480 1.00 85.56 115 VAL A C 1
ATOM 902 O O . VAL A 1 115 ? 17.739 7.699 -46.656 1.00 85.56 115 VAL A O 1
ATOM 905 N N . THR A 1 116 ? 18.661 7.821 -44.617 1.00 86.38 116 THR A N 1
ATOM 906 C CA . THR A 1 116 ? 19.680 8.812 -45.000 1.00 86.38 116 THR A CA 1
ATOM 907 C C . THR A 1 116 ? 20.606 8.277 -46.093 1.00 86.38 116 THR A C 1
ATOM 909 O O . THR A 1 116 ? 20.908 8.989 -47.045 1.00 86.38 116 THR A O 1
ATOM 912 N N . ALA A 1 117 ? 21.037 7.016 -45.986 1.00 80.81 117 ALA A N 1
ATOM 913 C CA . ALA A 1 117 ? 21.881 6.382 -46.993 1.00 80.81 117 ALA A CA 1
ATOM 914 C C . ALA A 1 117 ? 21.153 6.205 -48.336 1.00 80.81 117 ALA A C 1
ATOM 916 O O . ALA A 1 117 ? 21.748 6.453 -49.379 1.00 80.81 117 ALA A O 1
ATOM 917 N N . ALA A 1 118 ? 19.869 5.832 -48.317 1.00 77.50 118 ALA A N 1
ATOM 918 C CA . ALA A 1 118 ? 19.059 5.682 -49.525 1.00 77.50 118 ALA A CA 1
ATOM 919 C C . ALA A 1 118 ? 18.819 7.019 -50.248 1.00 77.50 118 ALA A C 1
ATOM 921 O O . ALA A 1 118 ? 18.831 7.060 -51.472 1.00 77.50 118 ALA A O 1
ATOM 922 N N . LEU A 1 119 ? 18.653 8.115 -49.500 1.00 78.12 119 LEU A N 1
ATOM 923 C CA . LEU A 1 119 ? 18.492 9.467 -50.053 1.00 78.12 119 LEU A CA 1
ATOM 924 C C . LEU A 1 119 ? 19.807 10.091 -50.553 1.00 78.12 119 LEU A C 1
ATOM 926 O O . LEU A 1 119 ? 19.772 11.111 -51.235 1.00 78.12 119 LEU A O 1
ATOM 930 N N . ALA A 1 120 ? 20.958 9.512 -50.202 1.00 79.25 120 ALA A N 1
ATOM 931 C CA . ALA A 1 120 ? 22.283 10.005 -50.582 1.00 79.25 120 ALA A CA 1
ATOM 932 C C . ALA A 1 120 ? 22.868 9.317 -51.832 1.00 79.25 120 ALA A C 1
ATOM 934 O O . ALA A 1 120 ? 23.990 9.638 -52.229 1.00 79.25 120 ALA A O 1
ATOM 935 N N . LEU A 1 121 ? 22.150 8.368 -52.442 1.00 61.56 121 LEU A N 1
ATOM 936 C CA . LEU A 1 121 ? 22.563 7.747 -53.701 1.00 61.56 121 LEU A CA 1
ATOM 937 C C . LEU A 1 121 ? 22.274 8.712 -54.870 1.00 61.56 121 LEU A C 1
ATOM 939 O O . LEU A 1 121 ? 21.139 9.171 -54.984 1.00 61.56 121 LEU A O 1
ATOM 943 N N . PRO A 1 122 ? 23.263 9.048 -55.719 1.00 61.38 122 PRO A N 1
ATOM 944 C CA . PRO A 1 122 ? 23.012 9.810 -56.941 1.00 61.38 122 PRO A CA 1
ATOM 945 C C . PRO A 1 122 ? 22.322 8.938 -58.006 1.00 61.38 122 PRO A C 1
ATOM 947 O O . PRO A 1 122 ? 22.602 7.738 -58.076 1.00 61.38 122 PRO A O 1
ATOM 950 N N . ASP A 1 123 ? 21.450 9.566 -58.807 1.00 64.81 123 ASP A N 1
ATOM 951 C CA . ASP A 1 123 ? 20.777 8.982 -59.986 1.00 64.81 123 ASP A CA 1
ATOM 952 C C . ASP A 1 123 ? 21.759 8.428 -61.037 1.00 64.81 123 ASP A C 1
ATOM 954 O O . ASP A 1 123 ? 22.812 9.072 -61.281 1.00 64.81 123 ASP A O 1
#

Radius of gyration: 24.08 Å; chains: 1; bounding box: 42×48×79 Å

Foldseek 3Di:
DDDPPDPPADCDPLNVVLLVVLVCLLCVVFVVKDWDWDADVVVGAIEIEIEGQDLDQVVSCVSCVVVVCCCCPVVVHRYHYDYHYDPVNVVVVVVVVVVVVVVVVVVVVVVVVVVVVVVPDDD

Secondary structure (DSSP, 8-state):
-PPPPP------HHHHHHHHHHHHHHHHH-TT-EEEEEEEETTEEEEEEEEE--S-THHHHHHHHHHHHHHHHTS---EEEEEEE-HHHHHHHHHHHHHHHHHHHHHHHHHHHHHHHHHT---

Sequence (123 aa):
MRLMEGVEVTKTPRIKAALAELQQMIAGRYPPATFSDTIGTDPIGFYLDVTADVDDTDEVWELIVDRLVDIQVEDELPIQVSLHQTPERQEAAWREYLATRAAAKESEAVVSRAVTAALALPD